Protein AF-A0A1V1NY24-F1 (afdb_monomer)

Mean predicted aligned error: 8.0 Å

Foldseek 3Di:
DPPLPPLLVVCLVCLVVLVVLCVPDPHLVRSLVVCVVVPVVSVSPDSVRVVVCPVVSVVSVVVVVVVVVVVVVVVVVVVVVVVVVVVVVVVVVVVVVVVVVVVVVVVVVVVVVVVVVVVVVVVVVVVVVVD

Radius of gyration: 39.54 Å; Cα contacts (8 Å, |Δi|>4): 39; chains: 1; bounding box: 69×21×116 Å

Sequence (131 aa):
MKSKINAFQFMIDNRKVIIETINKSLSIPKAWDQLRKDLPGVKAIKFNTFKGHVKALNIINDIMNEKEEIMRDRQKLMQEIDIIRQEKNELETMLGKVRRDNKENLEQLSIIEEQKKSIEFELNQVRQKIT

pLDDT: mean 92.91, std 9.78, range [36.75, 98.38]

Solvent-accessible surface area (backbone atoms only — not comparable to full-atom values): 7368 Å² total; per-residue (Å²): 132,85,79,76,77,53,59,65,59,55,45,62,79,43,32,69,64,52,52,51,42,38,73,76,29,99,39,68,71,57,19,48,62,51,40,46,71,78,36,67,75,50,66,80,46,53,67,70,59,52,63,68,41,49,66,59,48,52,55,50,49,52,55,51,50,52,50,54,48,55,52,52,51,52,53,51,53,52,53,52,50,53,51,53,51,51,53,50,53,53,51,54,52,51,51,54,48,53,54,49,56,52,51,53,49,52,54,52,49,53,52,51,52,52,52,49,51,52,52,55,52,53,52,51,54,54,53,64,75,76,106

Secondary structure (DSSP, 8-state):
------HHHHHHHTHHHHHHHHHHSSSHHHHHHHHHHH-GGGGGS-HHHHHHHHHHHHHHHHHHHHHHHHHHHHHHHHHHHHHHHHHHHHHHHHHHHHHHHHHHHHHHHHHHHHHHHHHHHHHHHHHHHH-

Organism: NCBI:txid890399

Structure (mmCIF, N/CA/C/O backbone):
data_AF-A0A1V1NY24-F1
#
_entry.id   AF-A0A1V1NY24-F1
#
loop_
_atom_site.group_PDB
_atom_site.id
_atom_site.type_symbol
_atom_site.label_atom_id
_atom_site.label_alt_id
_atom_site.label_comp_id
_atom_site.label_asym_id
_atom_site.label_entity_id
_atom_site.label_seq_id
_atom_site.pdbx_PDB_ins_code
_atom_site.Cartn_x
_atom_site.Cartn_y
_atom_site.Cartn_z
_atom_site.occupancy
_atom_site.B_iso_or_equiv
_atom_site.auth_seq_id
_atom_site.auth_comp_id
_atom_site.auth_asym_id
_atom_site.auth_atom_id
_atom_site.pdbx_PDB_model_num
ATOM 1 N N . MET A 1 1 ? 0.056 10.859 -43.682 1.00 36.75 1 MET A N 1
ATOM 2 C CA . MET A 1 1 ? 1.163 11.303 -42.801 1.00 36.75 1 MET A CA 1
ATOM 3 C C . MET A 1 1 ? 1.638 10.113 -41.976 1.00 36.75 1 MET A C 1
ATOM 5 O O . MET A 1 1 ? 0.870 9.624 -41.163 1.00 36.75 1 MET A O 1
ATOM 9 N N . LYS A 1 2 ? 2.851 9.589 -42.204 1.00 43.94 2 LYS A N 1
ATOM 10 C CA . LYS A 1 2 ? 3.428 8.565 -41.315 1.00 43.94 2 LYS A CA 1
ATOM 11 C C . LYS A 1 2 ? 3.808 9.257 -40.005 1.00 43.94 2 LYS A C 1
ATOM 13 O O . LYS A 1 2 ? 4.686 10.117 -40.024 1.00 43.94 2 LYS A O 1
ATOM 18 N N . SER A 1 3 ? 3.128 8.921 -38.910 1.00 49.09 3 SER A N 1
ATOM 19 C CA . SER A 1 3 ? 3.531 9.335 -37.563 1.00 49.09 3 SER A CA 1
ATOM 20 C C . SER A 1 3 ? 4.997 8.941 -37.367 1.00 49.09 3 SER A C 1
ATOM 22 O O . SER A 1 3 ? 5.340 7.759 -37.447 1.00 49.09 3 SER A O 1
ATOM 24 N N . LYS A 1 4 ? 5.890 9.926 -37.219 1.00 60.72 4 LYS A N 1
ATOM 25 C CA . LYS A 1 4 ? 7.280 9.653 -36.850 1.00 60.72 4 LYS A CA 1
ATOM 26 C C . LYS A 1 4 ? 7.234 9.094 -35.434 1.00 60.72 4 LYS A C 1
ATOM 28 O O . LYS A 1 4 ? 6.922 9.832 -34.507 1.00 60.72 4 LYS A O 1
ATOM 33 N N . ILE A 1 5 ? 7.531 7.804 -35.279 1.00 67.12 5 ILE A N 1
ATOM 34 C CA . ILE A 1 5 ? 7.711 7.193 -33.961 1.00 67.12 5 ILE A CA 1
ATOM 35 C C . ILE A 1 5 ? 8.746 8.038 -33.214 1.00 67.12 5 ILE A C 1
ATOM 37 O O . ILE A 1 5 ? 9.887 8.172 -33.667 1.00 67.12 5 ILE A O 1
ATOM 41 N N . ASN A 1 6 ? 8.343 8.637 -32.093 1.00 86.88 6 ASN A N 1
ATOM 42 C CA . ASN A 1 6 ? 9.285 9.278 -31.192 1.00 86.88 6 ASN A CA 1
ATOM 43 C C . ASN A 1 6 ? 10.125 8.162 -30.561 1.00 86.88 6 ASN A C 1
ATOM 45 O O . ASN A 1 6 ? 9.633 7.398 -29.733 1.00 86.88 6 ASN A O 1
ATOM 49 N N . ALA A 1 7 ? 11.380 8.053 -31.000 1.00 88.44 7 ALA A N 1
ATOM 50 C CA . ALA A 1 7 ? 12.292 6.993 -30.588 1.00 88.44 7 ALA A CA 1
ATOM 51 C C . ALA A 1 7 ? 12.439 6.912 -29.064 1.00 88.44 7 ALA A C 1
ATOM 53 O O . ALA A 1 7 ? 12.497 5.816 -28.516 1.00 88.44 7 ALA A O 1
ATOM 54 N N . PHE A 1 8 ? 12.458 8.058 -28.382 1.00 89.88 8 PHE A N 1
ATOM 55 C CA . PHE A 1 8 ? 12.609 8.089 -26.936 1.00 89.88 8 PHE A CA 1
ATOM 56 C C . PHE A 1 8 ? 11.340 7.631 -26.219 1.00 89.88 8 PHE A C 1
ATOM 58 O O . PHE A 1 8 ? 11.425 6.787 -25.332 1.00 89.88 8 PHE A O 1
ATOM 65 N N . GLN A 1 9 ? 10.165 8.098 -26.656 1.00 92.25 9 GLN A N 1
ATOM 66 C CA . GLN A 1 9 ? 8.889 7.642 -26.092 1.00 92.25 9 GLN A CA 1
ATOM 67 C C . GLN A 1 9 ? 8.720 6.131 -26.264 1.00 92.25 9 GLN A C 1
ATOM 69 O O . GLN A 1 9 ? 8.425 5.429 -25.305 1.00 92.25 9 GLN A O 1
ATOM 74 N N . PHE A 1 10 ? 9.020 5.618 -27.460 1.00 93.06 10 PHE A N 1
ATOM 75 C CA . PHE A 1 10 ? 8.998 4.182 -27.721 1.00 93.06 10 PHE A CA 1
ATOM 76 C C . PHE A 1 10 ? 9.910 3.408 -26.758 1.00 93.06 10 PHE A C 1
ATOM 78 O O . PHE A 1 10 ? 9.532 2.348 -26.257 1.00 93.06 10 PHE A O 1
ATOM 85 N N . MET A 1 11 ? 11.113 3.929 -26.491 1.00 93.81 11 MET A N 1
ATOM 86 C CA . MET A 1 11 ? 12.043 3.313 -25.547 1.00 93.81 11 MET A CA 1
ATOM 87 C C . MET A 1 11 ? 11.511 3.340 -24.110 1.00 93.81 11 MET A C 1
ATOM 89 O O . MET A 1 11 ? 11.677 2.346 -23.414 1.00 93.81 11 MET A O 1
ATOM 93 N N . ILE A 1 12 ? 10.845 4.416 -23.680 1.00 94.62 12 ILE A N 1
ATOM 94 C CA . ILE A 1 12 ? 10.211 4.509 -22.352 1.00 94.62 12 ILE A CA 1
ATOM 95 C C . ILE A 1 12 ? 9.085 3.479 -22.210 1.00 94.62 12 ILE A C 1
ATOM 97 O O . ILE A 1 12 ? 9.042 2.744 -21.219 1.00 94.62 12 ILE A O 1
ATOM 101 N N . ASP A 1 13 ? 8.212 3.383 -23.213 1.00 93.75 13 ASP A N 1
ATOM 102 C CA . ASP A 1 13 ? 7.065 2.467 -23.201 1.00 93.75 13 ASP A CA 1
ATOM 103 C C . ASP A 1 13 ? 7.520 1.000 -23.129 1.00 93.75 13 ASP A C 1
ATOM 105 O O . ASP A 1 13 ? 6.880 0.167 -22.492 1.00 93.75 13 ASP A O 1
ATOM 109 N N . ASN A 1 14 ? 8.680 0.695 -23.720 1.00 94.69 14 ASN A N 1
ATOM 110 C CA . ASN A 1 14 ? 9.275 -0.642 -23.751 1.00 94.69 14 ASN A CA 1
ATOM 111 C C . ASN A 1 14 ? 10.483 -0.790 -22.805 1.00 94.69 14 ASN A C 1
ATOM 113 O O . ASN A 1 14 ? 11.278 -1.723 -22.954 1.00 94.69 14 ASN A O 1
ATOM 117 N N . ARG A 1 15 ? 10.649 0.119 -21.829 1.00 94.81 15 ARG A N 1
ATOM 118 C CA . ARG A 1 15 ? 11.889 0.242 -21.039 1.00 94.81 15 ARG A CA 1
ATOM 119 C C . ARG A 1 15 ? 12.292 -1.048 -20.336 1.00 94.81 15 ARG A C 1
ATOM 121 O O . ARG A 1 15 ? 13.467 -1.380 -20.351 1.00 94.81 15 ARG A O 1
ATOM 128 N N . LYS A 1 16 ? 11.335 -1.795 -19.769 1.00 94.81 16 LYS A N 1
ATOM 129 C CA . LYS A 1 16 ? 11.623 -3.007 -18.983 1.00 94.81 16 LYS A CA 1
ATOM 130 C C . LYS A 1 16 ? 12.317 -4.058 -19.850 1.00 94.81 16 LYS A C 1
ATOM 132 O O . LYS A 1 16 ? 13.400 -4.513 -19.504 1.00 94.81 16 LYS A O 1
ATOM 137 N N . VAL A 1 17 ? 11.756 -4.332 -21.030 1.00 95.06 17 VAL A N 1
ATOM 138 C CA . VAL A 1 17 ? 12.317 -5.277 -22.009 1.00 95.06 17 VAL A CA 1
ATOM 139 C C . VAL A 1 17 ? 13.674 -4.798 -22.526 1.00 95.06 17 VAL A C 1
ATOM 141 O O . VAL A 1 17 ? 14.617 -5.582 -22.638 1.00 95.06 17 VAL A O 1
ATOM 144 N N . ILE A 1 18 ? 13.798 -3.501 -22.825 1.00 94.75 18 ILE A N 1
ATOM 145 C CA . ILE A 1 18 ? 15.042 -2.921 -23.343 1.00 94.75 18 ILE A CA 1
ATOM 146 C C . ILE A 1 18 ? 16.163 -2.993 -22.300 1.00 94.75 18 ILE A C 1
ATOM 148 O O . ILE A 1 18 ? 17.247 -3.477 -22.621 1.00 94.75 18 ILE A O 1
ATOM 152 N N . ILE A 1 19 ? 15.912 -2.547 -21.067 1.00 95.19 19 ILE A N 1
ATOM 153 C CA . ILE A 1 19 ? 16.894 -2.567 -19.978 1.00 95.19 19 ILE A CA 1
ATOM 154 C C . ILE A 1 19 ? 17.272 -3.999 -19.610 1.00 95.19 19 ILE A C 1
ATOM 156 O O . ILE A 1 19 ? 18.456 -4.297 -19.481 1.00 95.19 19 ILE A O 1
ATOM 160 N N . GLU A 1 20 ? 16.306 -4.914 -19.531 1.00 95.25 20 GLU A N 1
ATOM 161 C CA . GLU A 1 20 ? 16.582 -6.328 -19.279 1.00 95.25 20 GLU A CA 1
ATOM 162 C C . GLU A 1 20 ? 17.486 -6.934 -20.362 1.00 95.25 20 GLU A C 1
ATOM 164 O O . GLU A 1 20 ? 18.467 -7.613 -20.053 1.00 95.25 20 GLU A O 1
ATOM 169 N N . THR A 1 21 ? 17.207 -6.638 -21.634 1.00 95.44 21 THR A N 1
ATOM 170 C CA . THR A 1 21 ? 18.024 -7.125 -22.753 1.00 95.44 21 THR A CA 1
ATOM 171 C C . THR A 1 21 ? 19.429 -6.529 -22.724 1.00 95.44 21 THR A C 1
ATOM 173 O O . THR A 1 21 ? 20.397 -7.238 -22.995 1.00 95.44 21 THR A O 1
ATOM 176 N N . ILE A 1 22 ? 19.569 -5.248 -22.366 1.00 94.75 22 ILE A N 1
ATOM 177 C CA . ILE A 1 22 ? 20.874 -4.598 -22.188 1.00 94.75 22 ILE A CA 1
ATOM 178 C C . ILE A 1 22 ? 21.654 -5.261 -21.051 1.00 94.75 22 ILE A C 1
ATOM 180 O O . ILE A 1 22 ? 22.809 -5.614 -21.261 1.00 94.75 22 ILE A O 1
ATOM 184 N N . ASN A 1 23 ? 21.025 -5.495 -19.898 1.00 92.88 23 ASN A N 1
ATOM 185 C CA . ASN A 1 23 ? 21.671 -6.086 -18.724 1.00 92.88 23 ASN A CA 1
ATOM 186 C C . ASN A 1 23 ? 22.098 -7.544 -18.947 1.00 92.88 23 ASN A C 1
ATOM 188 O O . ASN A 1 23 ? 23.116 -7.977 -18.416 1.00 92.88 23 ASN A O 1
ATOM 192 N N . LYS A 1 24 ? 21.341 -8.304 -19.749 1.00 94.12 24 LYS A N 1
ATOM 193 C CA . LYS A 1 24 ? 21.683 -9.684 -20.139 1.00 94.12 24 LYS A CA 1
ATOM 194 C C . LYS A 1 24 ? 22.721 -9.758 -21.262 1.00 94.12 24 LYS A C 1
ATOM 196 O O . LYS A 1 24 ? 23.299 -10.817 -21.502 1.00 94.12 24 LYS A O 1
ATOM 201 N N . SER A 1 25 ? 22.947 -8.659 -21.976 1.00 92.00 25 SER A N 1
ATOM 202 C CA . SER A 1 25 ? 23.872 -8.609 -23.104 1.00 92.00 25 SER A CA 1
ATOM 203 C C . SER A 1 25 ? 25.263 -8.165 -22.670 1.00 92.00 25 SER A C 1
ATOM 205 O O . SER A 1 25 ? 25.430 -7.258 -21.868 1.00 92.00 25 SER A O 1
ATOM 207 N N . LEU A 1 26 ? 26.293 -8.725 -23.306 1.00 86.88 26 LEU A N 1
ATOM 208 C CA . LEU A 1 26 ? 27.689 -8.341 -23.051 1.00 86.88 26 LEU A CA 1
ATOM 209 C C . LEU A 1 26 ? 28.021 -6.900 -23.490 1.00 86.88 26 LEU A C 1
ATOM 211 O O . LEU A 1 26 ? 29.050 -6.359 -23.097 1.00 86.88 26 LEU A O 1
ATOM 215 N N . SER A 1 27 ? 27.211 -6.297 -24.368 1.00 92.06 27 SER A N 1
ATOM 216 C CA . SER A 1 27 ? 27.420 -4.930 -24.853 1.00 92.06 27 SER A CA 1
ATOM 217 C C . SER A 1 27 ? 26.156 -4.328 -25.478 1.00 92.06 27 SER A C 1
ATOM 219 O O . SER A 1 27 ? 25.275 -5.049 -25.950 1.00 92.06 27 SER A O 1
ATOM 221 N N . ILE A 1 28 ? 26.098 -2.991 -25.553 1.00 92.12 28 ILE A N 1
ATOM 222 C CA . ILE A 1 28 ? 24.992 -2.245 -26.184 1.00 92.12 28 ILE A CA 1
ATOM 223 C C . ILE A 1 28 ? 24.761 -2.655 -27.657 1.00 92.12 28 ILE A C 1
ATOM 225 O O . ILE A 1 28 ? 23.602 -2.832 -28.026 1.00 92.12 28 ILE A O 1
ATOM 229 N N . PRO A 1 29 ? 25.791 -2.844 -28.512 1.00 94.75 29 PRO A N 1
ATOM 230 C CA . PRO A 1 29 ? 25.588 -3.368 -29.867 1.00 94.75 29 PRO A CA 1
ATOM 231 C C . PRO A 1 29 ? 24.922 -4.750 -29.905 1.00 94.75 29 PRO A C 1
ATOM 233 O O . PRO A 1 29 ? 23.997 -4.956 -30.682 1.00 94.75 29 PRO A O 1
ATOM 236 N N . LYS A 1 30 ? 25.331 -5.681 -29.031 1.00 94.31 30 LYS A N 1
ATOM 237 C CA . LYS A 1 30 ? 24.715 -7.018 -28.972 1.00 94.31 30 LYS A CA 1
ATOM 238 C C . LYS A 1 30 ? 23.267 -6.952 -28.488 1.00 94.31 30 LYS A C 1
ATOM 240 O O . LYS A 1 30 ? 22.402 -7.597 -29.074 1.00 94.31 30 LYS A O 1
ATOM 245 N N . ALA A 1 31 ? 22.999 -6.124 -27.477 1.00 94.38 31 ALA A N 1
ATOM 246 C CA . ALA A 1 31 ? 21.643 -5.868 -27.001 1.00 94.38 31 ALA A CA 1
ATOM 247 C C . ALA A 1 31 ? 20.759 -5.301 -28.115 1.00 94.38 31 ALA A C 1
ATOM 249 O O . ALA A 1 31 ? 19.620 -5.717 -28.287 1.00 94.38 31 ALA A O 1
ATOM 250 N N . TRP A 1 32 ? 21.297 -4.372 -28.903 1.00 94.12 32 TRP A N 1
ATOM 251 C CA . TRP A 1 32 ? 20.605 -3.783 -30.041 1.00 94.12 32 TRP A CA 1
ATOM 252 C C . TRP A 1 32 ? 20.243 -4.814 -31.114 1.00 94.12 32 TRP A C 1
ATOM 254 O O . TRP A 1 32 ? 19.105 -4.832 -31.586 1.00 94.12 32 TRP A O 1
ATOM 264 N N . ASP A 1 33 ? 21.180 -5.688 -31.482 1.00 93.06 33 ASP A N 1
ATOM 265 C CA . ASP A 1 33 ? 20.927 -6.736 -32.473 1.00 93.06 33 ASP A CA 1
ATOM 266 C C . ASP A 1 33 ? 19.857 -7.723 -32.000 1.00 93.06 33 ASP A C 1
ATOM 268 O O . ASP A 1 33 ? 19.018 -8.148 -32.799 1.00 93.06 33 ASP A O 1
ATOM 272 N N . GLN A 1 34 ? 19.842 -8.041 -30.703 1.00 93.75 34 GLN A N 1
ATOM 273 C CA . GLN A 1 34 ? 18.809 -8.874 -30.096 1.00 93.75 34 GLN A CA 1
ATOM 274 C C . GLN A 1 34 ? 17.447 -8.162 -30.084 1.00 93.75 34 GLN A C 1
ATOM 276 O O . GLN A 1 34 ? 16.462 -8.691 -30.595 1.00 93.75 34 GLN A O 1
ATOM 281 N N . LEU A 1 35 ? 17.399 -6.908 -29.628 1.00 94.56 35 LEU A N 1
ATOM 282 C CA . LEU A 1 35 ? 16.176 -6.099 -29.600 1.00 94.56 35 LEU A CA 1
ATOM 283 C C . LEU A 1 35 ? 15.570 -5.890 -30.990 1.00 94.56 35 LEU A C 1
ATOM 285 O O . LEU A 1 35 ? 14.353 -5.822 -31.128 1.00 94.56 35 LEU A O 1
ATOM 289 N N . ARG A 1 36 ? 16.383 -5.825 -32.049 1.00 92.00 36 ARG A N 1
ATOM 290 C CA . ARG A 1 36 ? 15.872 -5.759 -33.427 1.00 92.00 36 ARG A CA 1
ATOM 291 C C . ARG A 1 36 ? 15.153 -7.031 -33.868 1.00 92.00 36 ARG A C 1
ATOM 293 O O . ARG A 1 36 ? 14.359 -6.949 -34.808 1.00 92.00 36 ARG A O 1
ATOM 300 N N . LYS A 1 37 ? 15.440 -8.181 -33.260 1.00 89.94 37 LYS A N 1
ATOM 301 C CA . LYS A 1 37 ? 14.727 -9.439 -33.518 1.00 89.94 37 LYS A CA 1
ATOM 302 C C . LYS A 1 37 ? 13.441 -9.495 -32.700 1.00 89.94 37 LYS A C 1
ATOM 304 O O . LYS A 1 37 ? 12.387 -9.751 -33.274 1.00 89.94 37 LYS A O 1
ATOM 309 N N . ASP A 1 38 ? 13.539 -9.159 -31.418 1.00 88.88 38 ASP A N 1
ATOM 310 C CA . ASP A 1 38 ? 12.475 -9.403 -30.440 1.00 88.88 38 ASP A CA 1
ATOM 311 C C . ASP A 1 38 ? 11.433 -8.278 -30.384 1.00 88.88 38 ASP A C 1
ATOM 313 O O . ASP A 1 38 ? 10.272 -8.514 -30.061 1.00 8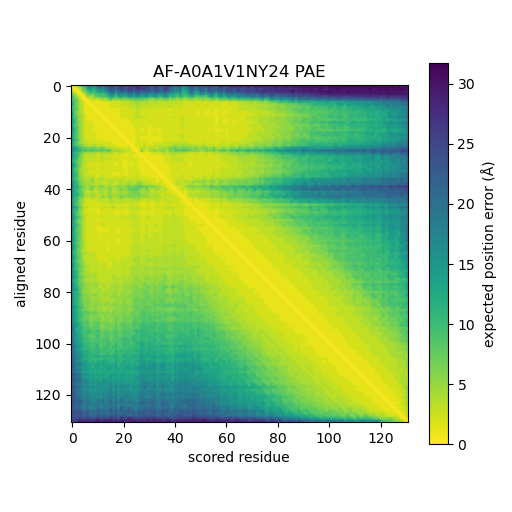8.88 38 ASP A O 1
ATOM 317 N N . LEU A 1 39 ? 11.822 -7.047 -30.732 1.00 89.38 39 LEU A N 1
ATOM 318 C CA . LEU A 1 39 ? 10.977 -5.864 -30.622 1.00 89.38 39 LEU A CA 1
ATOM 319 C C . LEU A 1 39 ? 10.910 -5.120 -31.973 1.00 89.38 39 LEU A C 1
ATOM 321 O O . LEU A 1 39 ? 11.723 -4.235 -32.251 1.00 89.38 39 LEU A O 1
ATOM 325 N N . PRO A 1 40 ? 9.939 -5.436 -32.855 1.00 79.69 40 PRO A N 1
ATOM 326 C CA . PRO A 1 40 ? 9.937 -4.964 -34.243 1.00 79.69 40 PRO A CA 1
ATOM 327 C C . PRO A 1 40 ? 9.903 -3.434 -34.387 1.00 79.69 40 PRO A C 1
ATOM 329 O O . PRO A 1 40 ? 10.478 -2.906 -35.341 1.00 79.69 40 PRO A O 1
ATOM 332 N N . GLY A 1 41 ? 9.313 -2.710 -33.428 1.00 81.06 41 GLY A N 1
ATOM 333 C CA . GLY A 1 41 ? 9.303 -1.241 -33.405 1.00 81.06 41 GLY A CA 1
ATOM 334 C C . GLY A 1 41 ? 10.691 -0.603 -33.240 1.00 81.06 41 GLY A C 1
ATOM 335 O O . GLY A 1 41 ? 10.919 0.503 -33.729 1.00 81.06 41 GLY A O 1
ATOM 336 N N . VAL A 1 42 ? 11.661 -1.331 -32.671 1.00 86.56 42 VAL A N 1
ATOM 337 C CA . VAL A 1 42 ? 13.059 -0.884 -32.530 1.00 86.56 42 VAL A CA 1
ATOM 338 C C . VAL A 1 42 ? 13.723 -0.680 -33.890 1.00 86.56 42 VAL A C 1
ATOM 340 O O . VAL A 1 42 ? 14.576 0.192 -34.030 1.00 86.56 42 VAL A O 1
ATOM 343 N N . LYS A 1 43 ? 13.301 -1.416 -34.930 1.00 84.44 43 LYS A N 1
ATOM 344 C CA . LYS A 1 43 ? 13.869 -1.307 -36.288 1.00 84.44 43 LYS A CA 1
ATOM 345 C C . LYS A 1 43 ? 13.692 0.085 -36.906 1.00 84.44 43 LYS A C 1
ATOM 347 O O . LYS A 1 43 ? 14.449 0.437 -37.807 1.00 84.44 43 LYS A O 1
ATOM 352 N N . ALA A 1 44 ? 12.713 0.864 -36.440 1.00 85.50 44 ALA A N 1
ATOM 353 C CA . ALA A 1 44 ? 12.489 2.238 -36.887 1.00 85.50 44 ALA A CA 1
ATOM 354 C C . ALA A 1 44 ? 13.450 3.253 -36.235 1.00 85.50 44 ALA A C 1
ATOM 356 O O . ALA A 1 44 ? 13.539 4.396 -36.686 1.00 85.50 44 ALA A O 1
AT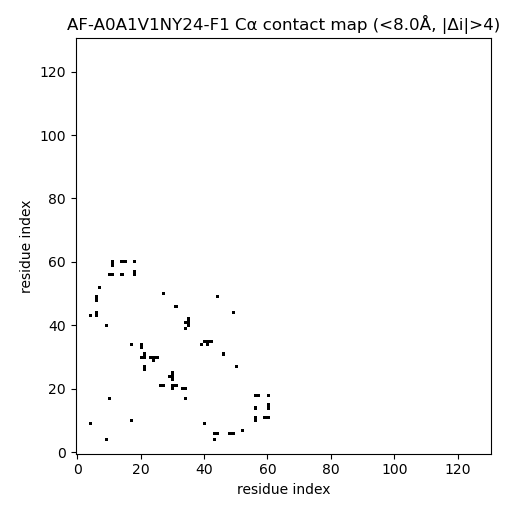OM 357 N N . ILE A 1 45 ? 14.177 2.850 -35.189 1.00 89.31 45 ILE A N 1
ATOM 358 C CA . ILE A 1 45 ? 15.135 3.681 -34.459 1.00 89.31 45 ILE A CA 1
ATOM 359 C C . ILE A 1 45 ? 16.538 3.432 -35.031 1.00 89.31 45 ILE A C 1
ATOM 361 O O . ILE A 1 45 ? 16.924 2.304 -35.329 1.00 89.31 45 ILE A O 1
ATOM 365 N N . LYS A 1 46 ? 17.337 4.489 -35.206 1.00 92.06 46 LYS A N 1
ATOM 366 C CA . LYS A 1 46 ? 18.747 4.341 -35.600 1.00 92.06 46 LYS A CA 1
ATOM 367 C C . LYS A 1 46 ? 19.580 3.927 -34.388 1.00 92.06 46 LYS A C 1
ATOM 369 O O . LYS A 1 46 ? 19.389 4.476 -33.306 1.00 92.06 46 LYS A O 1
ATOM 374 N N . PHE A 1 47 ? 20.575 3.060 -34.584 1.00 93.38 47 PHE A N 1
ATOM 375 C CA . PHE A 1 47 ? 21.458 2.602 -33.501 1.00 93.38 47 PHE A CA 1
ATOM 376 C C . PHE A 1 47 ? 22.087 3.755 -32.700 1.00 93.38 47 PHE A C 1
ATOM 378 O O . PHE A 1 47 ? 22.083 3.724 -31.475 1.00 93.38 47 PHE A O 1
ATOM 385 N N . ASN A 1 48 ? 22.567 4.809 -33.369 1.00 93.38 48 ASN A N 1
ATOM 386 C CA . ASN A 1 48 ? 23.163 5.964 -32.684 1.00 93.38 48 ASN A CA 1
ATOM 387 C C . ASN A 1 48 ? 22.151 6.712 -31.801 1.00 93.38 48 ASN A C 1
ATOM 389 O O . ASN A 1 48 ? 22.504 7.162 -30.715 1.00 93.38 48 ASN A O 1
ATOM 393 N N . THR A 1 49 ? 20.893 6.804 -32.239 1.00 92.75 49 THR A N 1
ATOM 394 C CA . THR A 1 49 ? 19.796 7.383 -31.451 1.00 92.75 49 THR A CA 1
ATOM 395 C C . THR A 1 49 ? 19.487 6.510 -30.240 1.00 92.75 49 THR A C 1
ATOM 397 O O . THR A 1 49 ? 19.433 7.013 -29.124 1.00 92.75 49 THR A O 1
ATOM 400 N N . PHE A 1 50 ? 19.369 5.195 -30.441 1.00 93.69 50 PHE A N 1
ATOM 401 C CA . PHE A 1 50 ? 19.190 4.234 -29.354 1.00 93.69 50 PHE A CA 1
ATOM 402 C C . PHE A 1 50 ? 20.309 4.351 -28.316 1.00 93.69 50 PHE A C 1
ATOM 404 O O . PHE A 1 50 ? 20.038 4.617 -27.148 1.00 93.69 50 PHE A O 1
ATOM 411 N N . LYS A 1 51 ? 21.569 4.250 -28.756 1.00 94.69 51 LYS A N 1
ATOM 412 C CA . LYS A 1 51 ? 22.760 4.354 -27.904 1.00 94.69 51 LYS A CA 1
ATOM 413 C C . LYS A 1 51 ? 22.786 5.668 -27.117 1.00 94.69 51 LYS A C 1
ATOM 415 O O . LYS A 1 51 ? 23.111 5.645 -25.934 1.00 94.69 51 LYS A O 1
ATOM 420 N N . GLY A 1 52 ? 22.422 6.787 -27.748 1.00 94.06 52 GLY A N 1
ATOM 421 C CA . GLY A 1 52 ? 22.340 8.093 -27.087 1.00 94.06 52 GLY A CA 1
ATOM 422 C C . GLY A 1 52 ? 21.292 8.150 -25.971 1.00 94.06 52 GLY A C 1
ATOM 423 O O . GLY A 1 52 ? 21.494 8.837 -24.974 1.00 94.06 52 GLY A O 1
ATOM 424 N N . HIS A 1 53 ? 20.204 7.388 -26.095 1.00 94.25 53 HIS A N 1
ATOM 425 C CA . HIS A 1 53 ? 19.125 7.360 -25.111 1.00 94.25 53 HIS A CA 1
ATOM 426 C C . HIS A 1 53 ? 19.307 6.331 -23.994 1.00 94.25 53 HIS A C 1
ATOM 428 O O . HIS A 1 53 ? 18.670 6.494 -22.958 1.00 94.25 53 HIS A O 1
ATOM 434 N N . VAL A 1 54 ? 20.172 5.318 -24.142 1.00 93.50 54 VAL A N 1
ATOM 435 C CA . VAL A 1 54 ? 20.346 4.246 -23.134 1.00 93.50 54 VAL A CA 1
ATOM 436 C C . VAL A 1 54 ? 20.600 4.802 -21.729 1.00 93.50 54 VAL A C 1
ATOM 438 O O . VAL A 1 54 ? 19.963 4.364 -20.775 1.00 93.50 54 VAL A O 1
ATOM 441 N N . LYS A 1 55 ? 21.481 5.802 -21.586 1.00 93.25 55 LYS A N 1
ATOM 442 C CA . LYS A 1 55 ? 21.793 6.381 -20.269 1.00 93.25 55 LYS A CA 1
ATOM 443 C C . LYS A 1 55 ? 20.570 7.045 -19.629 1.00 93.25 55 LYS A C 1
ATOM 445 O O . LYS A 1 55 ? 20.308 6.830 -18.452 1.00 93.25 55 LYS A O 1
ATOM 450 N N . ALA A 1 56 ? 19.825 7.832 -20.404 1.00 94.81 56 ALA A N 1
ATOM 451 C CA . ALA A 1 56 ? 18.602 8.471 -19.925 1.00 94.81 56 ALA A CA 1
ATOM 452 C C . ALA A 1 56 ? 17.508 7.435 -19.622 1.00 94.81 56 ALA A C 1
ATOM 454 O O . ALA A 1 56 ? 16.781 7.577 -18.646 1.00 94.81 56 ALA A O 1
ATOM 455 N N . LEU A 1 57 ? 17.429 6.371 -20.424 1.00 95.56 57 LEU A N 1
ATOM 456 C CA . LEU A 1 57 ? 16.478 5.285 -20.230 1.00 95.56 57 LEU A CA 1
ATOM 457 C C . LEU A 1 57 ? 16.721 4.533 -18.917 1.00 95.56 57 LEU A C 1
ATOM 459 O O . LEU A 1 57 ? 15.750 4.220 -18.240 1.00 95.56 57 LEU A O 1
ATOM 463 N N . ASN A 1 58 ? 17.981 4.287 -18.540 1.00 93.94 58 ASN A N 1
ATOM 464 C CA . ASN A 1 58 ? 18.319 3.684 -17.245 1.00 93.94 58 ASN A CA 1
ATOM 465 C C . ASN A 1 58 ? 17.797 4.535 -16.082 1.00 93.94 58 ASN A C 1
ATOM 467 O O . ASN A 1 58 ? 17.070 4.030 -15.238 1.00 93.94 58 ASN A O 1
ATOM 471 N N . ILE A 1 59 ? 18.074 5.842 -16.101 1.00 95.69 59 ILE A N 1
ATOM 472 C CA . ILE A 1 59 ? 17.607 6.766 -15.056 1.00 95.69 59 ILE A CA 1
ATOM 473 C C . ILE A 1 59 ? 16.073 6.766 -14.976 1.00 95.69 59 ILE A C 1
ATOM 475 O O . ILE A 1 59 ? 15.503 6.683 -13.893 1.00 95.69 59 ILE A O 1
ATOM 479 N N . ILE A 1 60 ? 15.389 6.828 -16.123 1.00 95.81 60 ILE A N 1
ATOM 480 C CA . ILE A 1 60 ? 13.921 6.775 -16.163 1.00 95.81 60 ILE A CA 1
ATOM 481 C C . ILE A 1 60 ? 13.402 5.434 -15.646 1.00 95.81 60 ILE A C 1
ATOM 483 O O . ILE A 1 60 ? 12.394 5.404 -14.946 1.00 95.81 60 ILE A O 1
ATOM 487 N N . ASN A 1 61 ? 14.058 4.326 -15.992 1.00 96.31 61 ASN A N 1
ATOM 488 C CA . ASN A 1 61 ? 13.680 3.008 -15.507 1.00 96.31 61 ASN A CA 1
ATOM 489 C C . ASN A 1 61 ? 13.731 2.950 -13.979 1.00 96.31 61 ASN A C 1
ATOM 491 O O . ASN A 1 61 ? 12.756 2.505 -13.381 1.00 96.31 61 ASN A O 1
ATOM 495 N N . ASP A 1 62 ? 14.800 3.462 -13.375 1.00 96.06 62 ASP A N 1
ATOM 496 C CA . ASP A 1 62 ? 14.971 3.477 -11.923 1.00 96.06 62 ASP A CA 1
ATOM 497 C C . ASP A 1 62 ? 13.891 4.338 -11.254 1.00 96.06 62 ASP A C 1
ATOM 499 O O . ASP A 1 62 ? 13.156 3.840 -10.403 1.00 96.06 62 ASP A O 1
ATOM 503 N N . ILE A 1 63 ? 13.681 5.570 -11.739 1.00 96.75 63 ILE A N 1
ATOM 504 C CA . ILE A 1 63 ? 12.628 6.474 -11.239 1.00 96.75 63 ILE A CA 1
ATOM 505 C C . ILE A 1 63 ? 11.238 5.838 -11.359 1.00 96.75 63 ILE A C 1
ATOM 507 O O . ILE A 1 63 ? 10.401 5.954 -10.465 1.00 96.75 63 ILE A O 1
ATOM 511 N N . MET A 1 64 ? 10.943 5.185 -12.485 1.00 96.44 64 MET A N 1
ATOM 512 C CA . MET A 1 64 ? 9.638 4.559 -12.683 1.00 96.44 64 MET A CA 1
ATOM 513 C C . MET A 1 64 ? 9.459 3.315 -11.812 1.00 96.44 64 MET A C 1
ATOM 515 O O . MET A 1 64 ? 8.338 3.064 -11.380 1.00 96.44 64 MET A O 1
ATOM 519 N N . ASN A 1 65 ? 10.519 2.549 -11.549 1.00 96.38 65 ASN A N 1
ATOM 520 C CA . ASN A 1 65 ? 10.453 1.399 -10.649 1.00 96.38 65 ASN A CA 1
ATOM 521 C C . ASN A 1 65 ? 10.235 1.852 -9.202 1.00 96.38 65 ASN A C 1
ATOM 523 O O . ASN A 1 65 ? 9.336 1.332 -8.547 1.00 96.38 65 ASN A O 1
ATOM 527 N N . GLU A 1 66 ? 10.956 2.8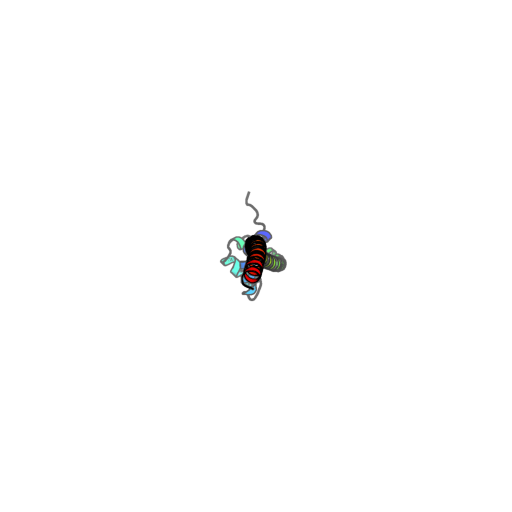82 -8.754 1.00 97.69 66 GLU A N 1
ATOM 528 C CA . GLU A 1 66 ? 10.752 3.508 -7.443 1.00 97.69 66 GLU A CA 1
ATOM 529 C C . GLU A 1 66 ? 9.325 4.064 -7.313 1.00 97.69 66 GLU A C 1
ATOM 531 O O . GLU A 1 66 ? 8.627 3.817 -6.332 1.00 97.69 66 GLU A O 1
ATOM 536 N N . LYS A 1 67 ? 8.817 4.736 -8.354 1.00 97.44 67 LYS A N 1
ATOM 537 C CA . LYS A 1 67 ? 7.422 5.195 -8.394 1.00 97.44 67 LYS A CA 1
ATOM 538 C C . LYS A 1 67 ? 6.429 4.034 -8.283 1.00 97.44 67 LYS A C 1
ATOM 540 O O . LYS A 1 67 ? 5.426 4.159 -7.581 1.00 97.44 67 LYS A O 1
ATOM 545 N N . GLU A 1 68 ? 6.660 2.934 -8.999 1.00 96.62 68 GLU A N 1
ATOM 546 C CA . GLU A 1 68 ? 5.817 1.735 -8.926 1.00 96.62 68 GLU A CA 1
ATOM 547 C C . GLU A 1 68 ? 5.838 1.116 -7.514 1.00 96.62 68 GLU A C 1
ATOM 549 O O . GLU A 1 68 ? 4.796 0.653 -7.050 1.00 96.62 68 GLU A O 1
ATOM 554 N N . GLU A 1 69 ? 6.978 1.138 -6.817 1.00 97.62 69 GLU A N 1
ATOM 555 C CA . GLU A 1 69 ? 7.104 0.717 -5.412 1.00 97.62 69 GLU A CA 1
ATOM 556 C C . GLU A 1 69 ? 6.323 1.625 -4.467 1.00 97.62 69 GLU A C 1
ATOM 558 O O . GLU A 1 69 ? 5.433 1.142 -3.767 1.00 97.62 69 GLU A O 1
ATOM 563 N N . ILE A 1 70 ? 6.543 2.939 -4.543 1.00 98.00 70 ILE A N 1
ATOM 564 C CA . ILE A 1 70 ? 5.812 3.932 -3.743 1.00 98.00 70 ILE A CA 1
ATOM 565 C C . ILE A 1 70 ? 4.297 3.783 -3.934 1.00 98.00 70 ILE A C 1
ATOM 567 O O . ILE A 1 70 ? 3.527 3.886 -2.979 1.00 98.00 70 ILE A O 1
ATOM 571 N N . MET A 1 71 ? 3.838 3.527 -5.163 1.00 98.12 71 MET A N 1
ATOM 572 C CA . MET A 1 71 ? 2.417 3.307 -5.433 1.00 98.12 71 MET A CA 1
ATOM 573 C C . MET A 1 71 ? 1.875 2.041 -4.763 1.00 98.12 71 MET A C 1
ATOM 575 O O . MET A 1 71 ? 0.761 2.081 -4.237 1.00 98.12 71 MET A O 1
ATOM 579 N N . ARG A 1 72 ? 2.637 0.939 -4.759 1.00 97.81 72 ARG A N 1
ATOM 580 C CA . ARG A 1 72 ? 2.247 -0.297 -4.063 1.00 97.81 72 ARG A CA 1
ATOM 581 C C . ARG A 1 72 ? 2.189 -0.091 -2.554 1.00 97.81 72 ARG A C 1
ATOM 583 O O . ARG A 1 72 ? 1.216 -0.504 -1.928 1.00 97.81 72 ARG A O 1
ATOM 590 N N . ASP A 1 73 ? 3.179 0.581 -1.981 1.00 98.12 73 ASP A N 1
ATOM 591 C CA . ASP A 1 73 ? 3.226 0.830 -0.539 1.00 98.12 73 ASP A CA 1
ATOM 592 C C . ASP A 1 73 ? 2.109 1.773 -0.100 1.00 98.12 73 ASP A C 1
ATOM 594 O O . ASP A 1 73 ? 1.421 1.510 0.884 1.00 98.12 73 ASP A O 1
ATOM 598 N N . ARG A 1 74 ? 1.822 2.810 -0.895 1.00 98.12 74 ARG A N 1
ATOM 599 C CA . ARG A 1 74 ? 0.661 3.675 -0.669 1.00 98.12 74 ARG A CA 1
ATOM 600 C C . ARG A 1 74 ? -0.648 2.884 -0.651 1.00 98.12 74 ARG A C 1
ATOM 602 O O . ARG A 1 74 ? -1.498 3.161 0.188 1.00 98.12 74 ARG A O 1
ATOM 609 N N . GLN A 1 75 ? -0.834 1.930 -1.565 1.00 97.94 75 GLN A N 1
ATOM 610 C CA . GLN A 1 75 ? -2.042 1.097 -1.590 1.00 97.94 75 GLN A CA 1
ATOM 611 C C . GLN A 1 75 ? -2.163 0.224 -0.338 1.00 97.94 75 GLN A C 1
ATOM 613 O O . GLN A 1 75 ? -3.248 0.156 0.234 1.00 97.94 75 GLN A O 1
ATOM 618 N N . LYS A 1 76 ? -1.062 -0.386 0.117 1.00 98.00 76 LYS A N 1
ATOM 619 C CA . LYS A 1 76 ? -1.041 -1.169 1.363 1.00 98.00 76 LYS A CA 1
ATOM 620 C C . LYS A 1 76 ? -1.386 -0.309 2.577 1.00 98.00 76 LYS A C 1
ATOM 622 O O . LYS A 1 76 ? -2.291 -0.653 3.325 1.00 98.00 76 LYS A O 1
ATOM 627 N N . LEU A 1 77 ? -0.748 0.854 2.711 1.00 98.38 77 LEU A N 1
ATOM 628 C CA . LEU A 1 77 ? -1.019 1.786 3.810 1.00 98.38 77 LEU A CA 1
ATOM 629 C C . LEU A 1 77 ? -2.474 2.268 3.816 1.00 98.38 77 LEU A C 1
ATOM 631 O O . LEU A 1 77 ? -3.068 2.424 4.877 1.00 98.38 77 LEU A O 1
ATOM 635 N N . MET A 1 78 ? -3.077 2.490 2.643 1.00 98.19 78 MET A N 1
ATOM 636 C CA . MET A 1 78 ? -4.501 2.829 2.562 1.00 98.19 78 MET A CA 1
ATOM 637 C C . MET A 1 78 ? -5.391 1.697 3.091 1.00 98.19 78 MET A C 1
ATOM 639 O O . MET A 1 78 ? -6.320 1.975 3.842 1.00 98.19 78 MET A O 1
ATOM 643 N N . GLN A 1 79 ? -5.086 0.440 2.754 1.00 98.00 79 GLN A N 1
ATOM 644 C CA . GLN A 1 79 ? -5.822 -0.718 3.273 1.00 98.00 79 GLN A CA 1
ATOM 645 C C . GLN A 1 79 ? -5.677 -0.848 4.795 1.00 98.00 79 GLN A C 1
ATOM 647 O O . GLN A 1 79 ? -6.670 -1.058 5.485 1.00 98.00 79 GLN A O 1
ATOM 652 N N . GLU A 1 80 ? -4.467 -0.666 5.328 1.00 98.31 80 GLU A N 1
ATOM 653 C CA . GLU A 1 80 ? -4.215 -0.687 6.775 1.00 98.31 80 GLU A CA 1
ATOM 654 C C . GLU A 1 80 ? -4.988 0.419 7.509 1.00 98.31 80 GLU A C 1
ATOM 656 O O . GLU A 1 80 ? -5.603 0.167 8.545 1.00 98.31 80 GLU A O 1
ATOM 661 N N . ILE A 1 81 ? -5.026 1.635 6.953 1.00 98.31 81 ILE A N 1
ATOM 662 C CA . ILE A 1 81 ? -5.802 2.751 7.514 1.00 98.31 81 ILE A CA 1
ATOM 663 C C . ILE A 1 81 ? -7.296 2.421 7.562 1.00 98.31 81 ILE A C 1
ATOM 665 O O . ILE A 1 81 ? -7.959 2.748 8.549 1.00 98.31 81 ILE A O 1
ATOM 669 N N . ASP A 1 82 ? -7.840 1.805 6.514 1.00 98.38 82 ASP A N 1
ATOM 670 C CA . ASP A 1 82 ? -9.260 1.461 6.464 1.00 98.38 82 ASP A CA 1
ATOM 671 C C . ASP A 1 82 ? -9.619 0.370 7.486 1.00 98.38 82 ASP A C 1
ATOM 673 O O . ASP A 1 82 ? -10.646 0.492 8.157 1.00 98.38 82 ASP A O 1
ATOM 677 N N . ILE A 1 83 ? -8.739 -0.616 7.697 1.00 98.31 83 ILE A N 1
ATOM 678 C CA . ILE A 1 83 ? -8.886 -1.624 8.763 1.00 98.31 83 ILE A CA 1
ATOM 679 C C . ILE A 1 83 ? -8.900 -0.950 10.140 1.00 98.31 83 ILE A C 1
ATOM 681 O O . ILE A 1 83 ? -9.846 -1.130 10.905 1.00 98.31 83 ILE A O 1
ATOM 685 N N . ILE A 1 84 ? -7.913 -0.097 10.433 1.00 98.38 84 ILE A N 1
ATOM 686 C CA . ILE A 1 84 ? -7.821 0.609 11.723 1.00 98.38 84 ILE A CA 1
ATOM 687 C C . ILE A 1 84 ? -9.059 1.483 11.969 1.00 98.38 84 ILE A C 1
ATOM 689 O O . ILE A 1 84 ? -9.553 1.586 13.094 1.00 98.38 84 ILE A O 1
ATOM 693 N N . ARG A 1 85 ? -9.589 2.132 10.926 1.00 98.31 85 ARG A N 1
ATOM 694 C CA . ARG A 1 85 ? -10.823 2.925 11.030 1.00 98.31 85 ARG A CA 1
ATOM 695 C C . ARG A 1 85 ? -12.028 2.061 11.375 1.00 98.31 85 ARG A C 1
ATOM 697 O O . ARG A 1 85 ? -12.850 2.488 12.184 1.00 98.31 85 ARG A O 1
ATOM 704 N N . GLN A 1 86 ? -12.137 0.883 10.771 1.00 98.19 86 GLN A N 1
ATOM 705 C CA . GLN A 1 86 ? -13.210 -0.053 11.07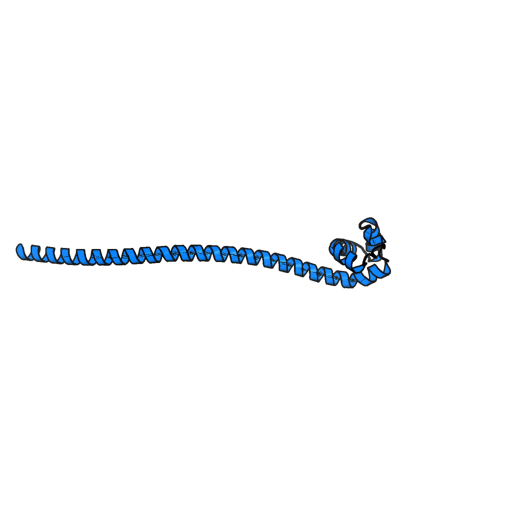7 1.00 98.19 86 GLN A CA 1
ATOM 706 C C . GLN A 1 86 ? -13.119 -0.528 12.534 1.00 98.19 86 GLN A C 1
ATOM 708 O O . GLN A 1 86 ? -14.091 -0.383 13.274 1.00 98.19 86 GLN A O 1
ATOM 713 N N . GLU A 1 87 ? -11.942 -0.982 12.972 1.00 98.25 87 GLU A N 1
ATOM 714 C CA . GLU A 1 87 ? -11.701 -1.418 14.355 1.00 98.25 87 GLU A CA 1
ATOM 715 C C . GLU A 1 87 ? -12.022 -0.312 15.367 1.00 98.25 87 GLU A C 1
ATOM 717 O O . GLU A 1 87 ? -12.684 -0.546 16.381 1.00 98.25 87 GLU A O 1
ATOM 722 N N . LYS A 1 88 ? -11.610 0.928 15.074 1.00 98.25 88 LYS A N 1
ATOM 723 C CA . LYS A 1 88 ? -11.937 2.088 15.906 1.00 98.25 88 LYS A CA 1
ATOM 724 C C . LYS A 1 88 ? -13.452 2.262 16.055 1.00 98.25 88 LYS A C 1
ATOM 726 O O . LYS A 1 88 ? -13.928 2.444 17.173 1.00 98.25 88 LYS A O 1
ATOM 731 N N . ASN A 1 89 ? -14.205 2.213 14.957 1.00 98.12 89 ASN A N 1
ATOM 732 C CA . ASN A 1 89 ? -15.659 2.396 14.988 1.00 98.12 89 ASN A CA 1
ATOM 733 C C . ASN A 1 89 ? -16.361 1.278 15.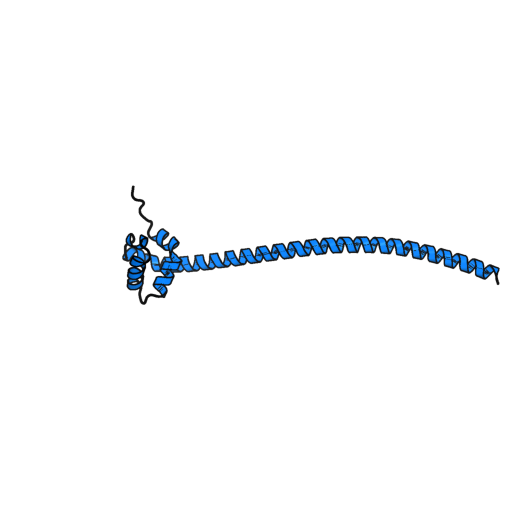782 1.00 98.12 89 ASN A C 1
ATOM 735 O O . ASN A 1 89 ? -17.321 1.530 16.519 1.00 98.12 89 ASN A O 1
ATOM 739 N N . GLU A 1 90 ? -15.875 0.042 15.658 1.00 98.19 90 GLU A N 1
ATOM 740 C CA . GLU A 1 90 ? -16.367 -1.101 16.431 1.00 98.19 90 GLU A CA 1
ATOM 741 C C . GLU A 1 90 ? -16.104 -0.907 17.933 1.00 98.19 90 GLU A C 1
ATOM 743 O O . GLU A 1 90 ? -17.019 -1.056 18.750 1.00 98.19 90 GLU A O 1
ATOM 748 N N . LEU A 1 91 ? -14.892 -0.481 18.305 1.00 98.31 91 LEU A N 1
ATOM 749 C CA . LEU A 1 91 ? -14.529 -0.172 19.690 1.00 98.31 91 LEU A CA 1
ATOM 750 C C . LEU A 1 91 ? -15.346 0.987 20.268 1.00 98.31 91 LEU A C 1
ATOM 752 O O . LEU A 1 91 ? -15.810 0.895 21.405 1.00 98.31 91 LEU A O 1
ATOM 756 N N . GLU A 1 92 ? -15.576 2.054 19.503 1.00 98.38 92 GLU A N 1
ATOM 757 C CA . GLU A 1 92 ? -16.426 3.174 19.923 1.00 98.38 92 GLU A CA 1
ATOM 758 C C . GLU A 1 92 ? -17.872 2.721 20.173 1.00 98.38 92 GLU A C 1
ATOM 760 O O . GLU A 1 92 ? -18.489 3.119 21.166 1.00 98.38 92 GLU A O 1
ATOM 765 N N . THR A 1 93 ? -18.393 1.827 19.330 1.00 97.94 93 THR A N 1
ATOM 766 C CA . THR A 1 93 ? -19.732 1.245 19.498 1.00 97.94 93 THR A CA 1
ATOM 767 C C . THR A 1 93 ? -19.817 0.397 20.768 1.00 97.94 93 THR A C 1
ATOM 769 O O . THR A 1 93 ? -20.747 0.564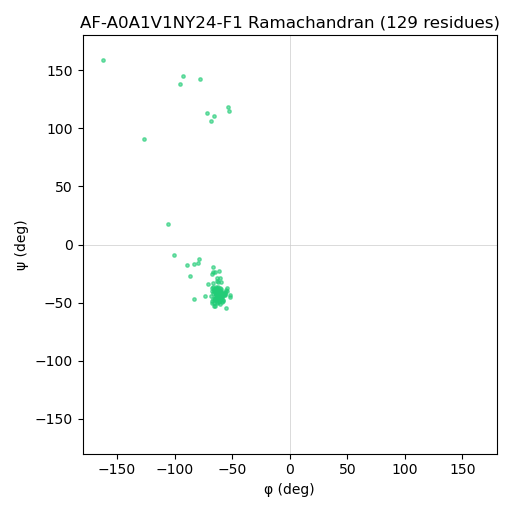 21.567 1.00 97.94 93 THR A O 1
ATOM 772 N N . MET A 1 94 ? -18.833 -0.479 20.994 1.00 98.12 94 MET A N 1
ATOM 773 C CA . MET A 1 94 ? -18.754 -1.305 22.203 1.00 98.12 94 MET A CA 1
ATOM 774 C C . MET A 1 94 ? -18.629 -0.448 23.465 1.00 98.12 94 MET A C 1
ATOM 776 O O . MET A 1 94 ? -19.361 -0.667 24.431 1.00 98.12 94 MET A O 1
ATOM 780 N N . LEU A 1 95 ? -17.776 0.578 23.445 1.00 97.94 95 LEU A N 1
ATOM 781 C CA . LEU A 1 95 ? -17.622 1.515 24.556 1.00 97.94 95 LEU A CA 1
ATOM 782 C C . LEU A 1 95 ? -18.930 2.260 24.852 1.00 97.94 95 LEU A C 1
ATOM 784 O O . LEU A 1 95 ? -19.295 2.442 26.014 1.00 97.94 95 LEU A O 1
ATOM 788 N N . GLY A 1 96 ? -19.661 2.665 23.810 1.00 98.19 96 GLY A N 1
ATOM 789 C CA . GLY A 1 96 ? -20.979 3.278 23.945 1.00 98.19 96 GLY A CA 1
ATOM 790 C C . GLY A 1 96 ? -21.990 2.364 24.639 1.00 98.19 96 GLY A C 1
ATOM 791 O O . GLY A 1 96 ? -22.756 2.837 25.477 1.00 98.19 96 GLY A O 1
ATOM 792 N N . LYS A 1 97 ? -21.971 1.059 24.336 1.00 98.00 97 LYS A N 1
ATOM 793 C CA . LYS A 1 97 ? -22.804 0.062 25.023 1.00 98.00 97 LYS A CA 1
ATOM 794 C C . LYS A 1 97 ? -22.411 -0.074 26.493 1.00 98.00 97 LYS A C 1
ATOM 796 O O . LYS A 1 97 ? -23.253 0.145 27.352 1.00 98.00 97 LYS A O 1
ATOM 801 N N . VAL A 1 98 ? -21.129 -0.306 26.780 1.00 98.19 98 VAL A N 1
ATOM 802 C CA . VAL A 1 98 ? -20.621 -0.448 28.157 1.00 98.19 98 VAL A CA 1
ATOM 803 C C . VAL A 1 98 ? -20.978 0.764 29.021 1.00 98.19 98 VAL A C 1
ATOM 805 O O . VAL A 1 98 ? -21.352 0.610 30.179 1.00 98.19 98 VAL A O 1
ATOM 808 N N . ARG A 1 99 ? -20.911 1.982 28.469 1.00 98.00 99 ARG A N 1
ATOM 809 C CA . ARG A 1 99 ? -21.303 3.204 29.190 1.00 98.00 99 ARG A CA 1
ATOM 810 C C . ARG A 1 99 ? -22.788 3.241 29.550 1.00 98.00 99 ARG A C 1
ATOM 812 O O . ARG A 1 99 ? -23.111 3.711 30.638 1.00 98.00 99 ARG A O 1
ATOM 819 N N . ARG A 1 100 ? -23.674 2.785 28.657 1.00 97.62 100 ARG A N 1
ATOM 820 C CA . ARG A 1 100 ? -25.115 2.697 28.942 1.00 97.62 100 ARG A CA 1
ATOM 821 C C . ARG A 1 100 ? -25.389 1.644 30.003 1.00 97.62 100 ARG A C 1
ATOM 823 O O . ARG A 1 100 ? -25.978 1.983 31.020 1.00 97.62 100 ARG A O 1
ATOM 830 N N . ASP A 1 101 ? -24.852 0.443 29.816 1.00 97.94 101 ASP A N 1
ATOM 831 C CA . ASP A 1 101 ? -25.024 -0.671 30.750 1.00 97.94 101 ASP A CA 1
ATOM 832 C C . ASP A 1 101 ? -24.517 -0.282 32.156 1.00 97.94 101 ASP A C 1
ATOM 834 O O . ASP A 1 101 ? -25.184 -0.512 33.160 1.00 97.94 101 ASP A O 1
ATOM 838 N N . ASN A 1 102 ? -23.367 0.398 32.247 1.00 97.38 102 ASN A N 1
ATOM 839 C CA . ASN A 1 102 ? -22.843 0.887 33.524 1.00 97.38 102 ASN A CA 1
ATOM 840 C C . ASN A 1 102 ? 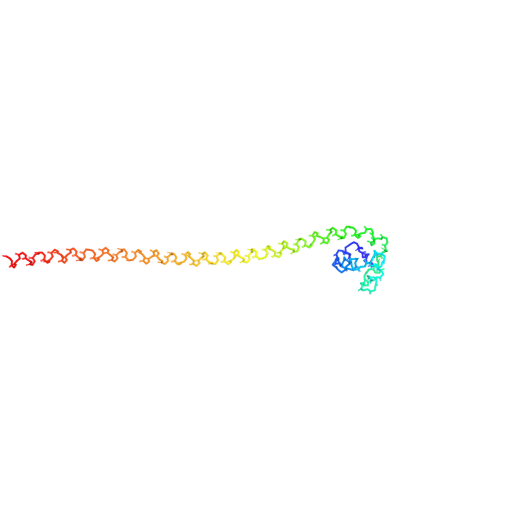-23.753 1.937 34.177 1.00 97.38 102 ASN A C 1
ATOM 842 O O . ASN A 1 102 ? -23.899 1.948 35.396 1.00 97.38 102 ASN A O 1
ATOM 846 N N . LYS A 1 103 ? -24.362 2.825 33.384 1.00 97.69 103 LYS A N 1
ATOM 847 C CA . LYS A 1 103 ? -25.306 3.820 33.900 1.00 97.69 103 LYS A CA 1
ATOM 848 C C . LYS A 1 103 ? -26.558 3.143 34.467 1.00 97.69 103 LYS A C 1
ATOM 850 O O . LYS A 1 103 ? -26.948 3.457 35.586 1.00 97.69 103 LYS A O 1
ATOM 855 N N . GLU 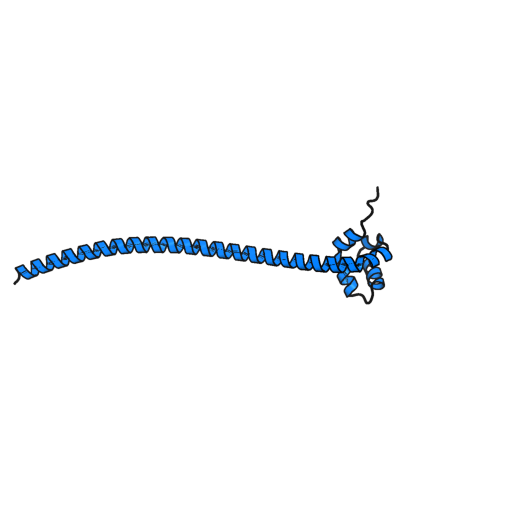A 1 104 ? -27.133 2.198 33.730 1.00 97.31 104 GLU A N 1
ATOM 856 C CA . GLU A 1 104 ? -28.305 1.427 34.166 1.00 97.31 104 GLU A CA 1
ATOM 857 C C . GLU A 1 104 ? -28.007 0.631 35.446 1.00 97.31 104 GLU A C 1
ATOM 859 O O . GLU A 1 104 ? -28.796 0.650 36.390 1.00 97.31 104 GLU A O 1
ATOM 864 N N . ASN A 1 105 ? -26.828 0.009 35.534 1.00 97.56 105 ASN A N 1
ATOM 865 C CA . ASN A 1 105 ? -26.399 -0.712 36.733 1.00 97.56 105 ASN A CA 1
ATOM 866 C C . ASN A 1 105 ? -26.252 0.207 37.954 1.00 97.56 105 ASN A C 1
ATOM 868 O O . ASN A 1 105 ? -26.623 -0.185 39.058 1.00 97.56 105 ASN A O 1
ATOM 872 N N . LEU A 1 106 ? -25.725 1.425 37.779 1.00 98.00 106 LEU A N 1
ATOM 873 C CA . LEU A 1 106 ? -25.623 2.405 38.867 1.00 98.00 106 LEU A CA 1
ATOM 874 C C . LEU A 1 106 ? -27.004 2.862 39.356 1.00 98.00 106 LEU A C 1
ATOM 876 O O . LEU A 1 106 ? -27.210 2.994 40.562 1.00 98.00 106 LEU A O 1
ATOM 880 N N . GLU A 1 107 ? -27.957 3.063 38.444 1.00 97.19 107 GLU A N 1
ATOM 881 C CA . GLU A 1 107 ? -29.343 3.393 38.796 1.00 97.19 107 GLU A CA 1
ATOM 882 C C . GLU A 1 107 ? -30.003 2.247 39.584 1.00 97.19 107 GLU A C 1
ATOM 884 O O . GLU A 1 107 ? -30.594 2.480 40.640 1.00 97.19 107 GLU A O 1
ATOM 889 N N . GLN A 1 108 ? -29.835 0.996 39.140 1.00 97.31 108 GLN A N 1
ATOM 890 C CA . GLN A 1 108 ? -30.337 -0.179 39.862 1.00 97.31 108 GLN A CA 1
ATOM 891 C C . GLN A 1 108 ? -29.696 -0.343 41.244 1.00 97.31 108 GLN A C 1
ATOM 893 O O . GLN A 1 108 ? -30.395 -0.654 42.209 1.00 97.31 108 GLN A O 1
ATOM 898 N N . LEU A 1 109 ? -28.386 -0.110 41.359 1.00 97.62 109 LEU A N 1
ATOM 899 C CA . LEU A 1 109 ?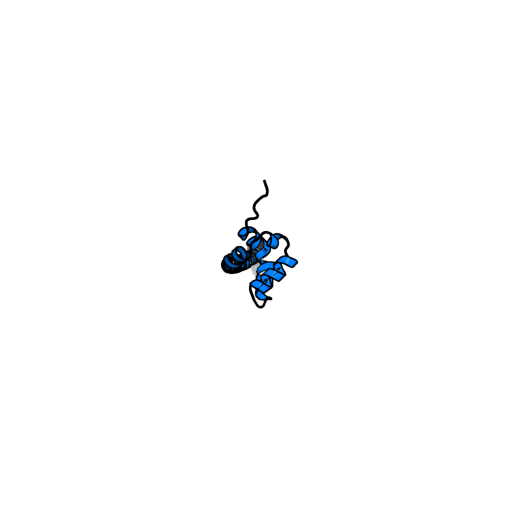 -27.673 -0.177 42.633 1.00 97.62 109 LEU A CA 1
ATOM 900 C C . LEU A 1 109 ? -28.254 0.827 43.640 1.00 97.62 109 LEU A C 1
ATOM 902 O O . LEU A 1 109 ? -28.521 0.454 44.778 1.00 97.62 109 LEU A O 1
ATOM 906 N N . SER A 1 110 ? -28.527 2.062 43.205 1.00 97.62 110 SER A N 1
ATOM 907 C CA . SER A 1 110 ? -29.149 3.093 44.048 1.00 97.62 110 SER A CA 1
ATOM 908 C C . SER A 1 110 ? -30.516 2.651 44.582 1.00 97.62 110 SER A C 1
ATOM 910 O O . SER A 1 110 ? -30.799 2.808 45.768 1.00 97.62 110 SER A O 1
ATOM 912 N N . ILE A 1 111 ? -31.353 2.053 43.727 1.00 97.31 111 ILE A N 1
ATOM 913 C CA . ILE A 1 111 ? -32.672 1.536 44.127 1.00 97.31 111 ILE A CA 1
ATOM 914 C C . ILE A 1 111 ? -32.521 0.425 45.175 1.00 97.31 111 ILE A C 1
ATOM 916 O O . ILE A 1 111 ? -33.224 0.421 46.187 1.00 97.31 111 ILE A O 1
ATOM 920 N N . ILE A 1 112 ? -31.586 -0.505 44.964 1.00 97.50 112 ILE A N 1
ATOM 921 C CA . ILE A 1 112 ? -31.314 -1.603 45.903 1.00 97.50 112 ILE A CA 1
ATOM 922 C C . ILE A 1 112 ? -30.820 -1.059 47.252 1.00 97.50 112 ILE A C 1
ATOM 924 O O . ILE A 1 112 ? -31.225 -1.556 48.304 1.00 97.50 112 ILE A O 1
ATOM 928 N N . GLU A 1 113 ? -29.971 -0.029 47.249 1.00 97.62 113 GLU A N 1
ATOM 929 C CA . GLU A 1 113 ? -29.488 0.612 48.475 1.00 97.62 113 GLU A CA 1
ATOM 930 C C . GLU A 1 113 ? -30.616 1.278 49.275 1.00 97.62 113 GLU A C 1
ATOM 932 O O . GLU A 1 113 ? -30.648 1.162 50.503 1.00 97.62 113 GLU A O 1
ATOM 937 N N . GLU A 1 114 ? -31.562 1.942 48.609 1.00 96.94 114 GLU A N 1
ATOM 938 C CA . GLU A 1 114 ? -32.747 2.519 49.257 1.00 96.94 114 GLU A CA 1
ATOM 939 C C . GLU A 1 114 ? -33.660 1.440 49.847 1.00 96.94 114 GLU A C 1
ATOM 941 O O . GLU A 1 114 ? -34.061 1.530 51.012 1.00 96.94 114 GLU A O 1
ATOM 946 N N . GLN A 1 115 ? -33.934 0.379 49.083 1.00 96.69 115 GLN A N 1
ATOM 947 C CA . GLN A 1 115 ? -34.728 -0.759 49.551 1.00 96.69 115 GLN A CA 1
ATOM 948 C C . GLN A 1 115 ? -34.088 -1.428 50.770 1.00 96.69 115 GLN A C 1
ATOM 950 O O . GLN A 1 115 ? -34.772 -1.706 51.757 1.00 96.69 115 GLN A O 1
ATOM 955 N N . LYS A 1 116 ? -32.766 -1.631 50.740 1.00 97.25 116 LYS A N 1
ATOM 956 C CA . LYS A 1 116 ? -32.012 -2.178 51.870 1.00 97.25 116 LYS A CA 1
ATOM 957 C C . LYS A 1 116 ? -32.186 -1.319 53.124 1.00 97.25 116 LYS A C 1
ATOM 959 O O . LYS A 1 116 ? -32.498 -1.866 54.178 1.00 97.25 116 LYS A O 1
ATOM 964 N N . LYS A 1 117 ? -32.043 0.009 53.015 1.00 96.81 117 LYS A N 1
ATOM 965 C CA . LYS A 1 117 ? -32.242 0.934 54.148 1.00 96.81 117 LYS A CA 1
ATOM 966 C C . LYS A 1 117 ? -33.657 0.843 54.725 1.00 96.81 117 LYS A C 1
ATOM 968 O O . LYS A 1 117 ? -33.808 0.841 55.945 1.00 96.81 117 LYS A O 1
ATOM 973 N N . SER A 1 118 ? -34.681 0.745 53.871 1.00 96.25 118 SER A N 1
ATOM 974 C CA . SER A 1 118 ? -36.074 0.579 54.318 1.00 96.25 118 SER A CA 1
ATOM 975 C C . SER A 1 118 ? -36.261 -0.712 55.116 1.00 96.25 118 SER A C 1
ATOM 977 O O . SER A 1 118 ? -36.794 -0.690 56.223 1.00 96.25 118 SER A O 1
ATOM 979 N N . ILE A 1 119 ? -35.755 -1.833 54.595 1.00 96.50 119 ILE A N 1
ATOM 980 C CA . ILE A 1 119 ? -35.851 -3.142 55.255 1.00 96.50 119 ILE A CA 1
ATOM 981 C C . ILE A 1 119 ? -35.088 -3.145 56.587 1.00 96.50 119 ILE A C 1
ATOM 983 O O . ILE A 1 119 ? -35.582 -3.670 57.584 1.00 96.50 119 ILE A O 1
ATOM 987 N N . GLU A 1 120 ? -33.895 -2.546 56.638 1.00 96.44 120 GLU A N 1
ATOM 988 C CA . GLU A 1 120 ? -33.121 -2.403 57.878 1.00 96.44 120 GLU A CA 1
ATOM 989 C C . GLU A 1 120 ? -33.883 -1.588 58.933 1.00 96.44 120 GLU A C 1
ATOM 991 O O . GLU A 1 120 ? -33.883 -1.941 60.117 1.00 96.44 120 GLU A O 1
ATOM 996 N N . PHE A 1 121 ? -34.575 -0.526 58.514 1.00 95.44 121 PHE A N 1
ATOM 997 C CA . PHE A 1 121 ? -35.426 0.267 59.394 1.00 95.44 121 PHE A CA 1
ATOM 998 C C . PHE A 1 121 ? -36.618 -0.540 59.930 1.00 95.44 121 PHE A C 1
ATOM 1000 O O . PHE A 1 121 ? -36.848 -0.561 61.142 1.00 95.44 121 PHE A O 1
ATOM 1007 N N . GLU A 1 122 ? -37.339 -1.252 59.061 1.00 95.00 122 GLU A N 1
ATOM 1008 C CA . GLU A 1 122 ? -38.461 -2.119 59.447 1.00 95.00 122 GLU A CA 1
ATOM 1009 C C . GLU A 1 122 ? -38.024 -3.226 60.418 1.00 95.00 122 GLU A C 1
ATOM 1011 O O . GLU A 1 122 ? -38.657 -3.434 61.457 1.00 95.00 122 GLU A O 1
ATOM 1016 N N . LEU A 1 123 ? -36.896 -3.890 60.142 1.00 94.81 123 LEU A N 1
ATOM 1017 C CA . LEU A 1 123 ? -36.312 -4.907 61.021 1.00 94.81 123 LEU A CA 1
ATOM 1018 C C . LEU A 1 123 ? -35.998 -4.356 62.414 1.00 94.81 123 LEU A C 1
ATOM 1020 O O . LEU A 1 123 ? -36.264 -5.025 63.416 1.00 94.81 123 LEU A O 1
ATOM 1024 N N . ASN A 1 124 ? -35.452 -3.143 62.496 1.00 94.62 124 ASN A N 1
ATOM 1025 C CA . ASN A 1 124 ? -35.167 -2.501 63.776 1.00 94.62 124 ASN A CA 1
ATOM 1026 C C . ASN A 1 124 ? -36.448 -2.200 64.564 1.00 94.62 124 ASN A C 1
ATOM 1028 O O . ASN A 1 124 ? -36.484 -2.456 65.768 1.00 94.62 124 ASN A O 1
ATOM 1032 N N . GLN A 1 125 ? -37.514 -1.737 63.903 1.00 94.06 125 GLN A N 1
ATOM 1033 C CA . GLN A 1 125 ? -38.804 -1.538 64.570 1.00 94.06 125 GLN A CA 1
ATOM 1034 C C . GLN A 1 125 ? -39.391 -2.846 65.103 1.00 94.06 125 GLN A C 1
ATOM 1036 O O . GLN A 1 125 ? -39.923 -2.881 66.211 1.00 94.06 125 GLN A O 1
ATOM 1041 N N . VAL A 1 126 ? -39.300 -3.931 64.329 1.00 93.44 126 VAL A N 1
ATOM 1042 C CA . VAL A 1 126 ? -39.782 -5.250 64.759 1.00 93.44 126 VAL A CA 1
ATOM 1043 C C . VAL A 1 126 ? -38.992 -5.742 65.972 1.00 93.44 126 VAL A C 1
ATOM 1045 O O . VAL A 1 126 ? -39.598 -6.161 66.954 1.00 93.44 126 VAL A O 1
ATOM 1048 N N . ARG A 1 127 ? -37.658 -5.625 65.963 1.00 91.81 127 ARG A N 1
ATOM 1049 C CA . ARG A 1 127 ? -36.807 -6.006 67.107 1.00 91.81 127 ARG A CA 1
ATOM 1050 C C . ARG A 1 127 ? -37.175 -5.260 68.389 1.00 91.81 127 ARG A C 1
ATOM 1052 O O . ARG A 1 127 ? -37.255 -5.880 69.444 1.00 91.81 127 ARG A O 1
ATOM 1059 N N . GLN A 1 128 ? -37.448 -3.959 68.292 1.00 88.81 128 GLN A N 1
ATOM 1060 C CA . GLN A 1 128 ? -37.847 -3.136 69.439 1.00 88.81 128 GLN A CA 1
ATOM 1061 C C . GLN A 1 128 ? -39.220 -3.505 70.014 1.00 88.81 128 GLN A C 1
ATOM 1063 O O . GLN A 1 128 ? -39.464 -3.242 71.180 1.00 88.81 128 GLN A O 1
ATOM 1068 N N . LYS A 1 129 ? -40.122 -4.100 69.225 1.00 87.88 129 LYS A N 1
ATOM 1069 C CA . LYS A 1 129 ? -41.450 -4.532 69.700 1.00 87.88 129 LYS A CA 1
ATOM 1070 C C . LYS A 1 129 ? -41.444 -5.897 70.392 1.00 87.88 129 LYS A C 1
ATOM 1072 O O . LYS A 1 129 ? -42.427 -6.243 71.038 1.00 87.88 129 LYS A O 1
ATOM 1077 N N . ILE A 1 130 ? -40.389 -6.688 70.195 1.00 85.69 130 ILE A N 1
ATOM 1078 C CA . ILE A 1 130 ? -40.250 -8.049 70.742 1.00 85.69 130 ILE A CA 1
ATOM 1079 C C . ILE A 1 130 ? -39.339 -8.053 71.989 1.00 85.69 130 ILE A C 1
ATOM 1081 O O . ILE A 1 130 ? -39.259 -9.063 72.684 1.00 85.69 130 ILE A O 1
ATOM 1085 N N . THR A 1 131 ? -38.671 -6.930 72.276 1.00 59.12 131 THR A N 1
ATOM 1086 C CA . THR A 1 131 ? -37.823 -6.716 73.463 1.00 59.12 131 THR A CA 1
ATOM 1087 C C . THR A 1 131 ? -38.588 -5.905 74.498 1.00 59.12 131 THR A C 1
ATOM 1089 O O . THR A 1 131 ? -38.492 -6.247 75.695 1.00 59.12 131 THR A O 1
#